Protein AF-A0A1S3CY74-F1 (afdb_monomer)

Solvent-accessible surface area (backbone atoms only — not comparable to full-atom values): 10230 Å² total; per-residue (Å²): 135,86,54,88,84,54,90,67,80,83,72,78,92,75,83,84,86,73,70,98,79,70,86,66,86,82,69,81,79,72,66,77,60,62,71,57,54,53,50,48,52,50,52,51,51,53,49,52,52,51,50,53,50,47,59,73,76,42,73,57,59,47,72,65,20,24,56,27,77,50,66,33,38,23,40,35,84,51,74,61,52,87,56,83,92,50,58,23,31,75,64,91,35,41,75,14,39,24,26,36,51,78,36,78,48,38,78,78,30,90,86,74,20,51,34,42,58,30,71,61,42,80,82,40,94,64,38,39,73,54,91,31,29,27,39,51,48,75,50,55,62,48,48,54,53,47,38,66,72,68,46,52,56,60,54,53,51,54,50,51,53,51,51,54,54,54,56,62,65,72,79,110

Sequence (172 aa):
MGGCFSSDPVTPEYRDKVDSNFTGSVKSRSCTDRPFLLLLILCLGLLAGLTAYCIKNGDTARLFNGYDNCGNICGVKNAPEDNPKFCKGKEDVSNKKFLLITTPEGLTSPKAGQRRCVESCDAEPNYTRFLNRCLPKEFEDKLDSFFNRTGVQEYFQASDDLGQGFGRAMDG

Foldseek 3Di:
DDDLPDPDPPDPPDPPDDPPPPPDPPPDDRPDDVVVVVVVVVVVVVVVVVVVVCVVPPPCLCVQQNAFLLRERALDQWDDDPDPVGCTNVDGRNQQRAKEWPDPVVVVDSPPIGIDGHNDLVVPPQWDDDRRYTDGPVVVVVVVVVCVVVVVVVVVVVVVVVVVVVVVVVVD

Secondary structure (DSSP, 8-state):
---TT--S----S--S---TT--S---------HHHHHHHHHHHHHHHHHHHHHHHHS-THHHHT-B-TT-PBTTS-PPPPSSTT--TTSS--TT--EEEE-STHHHH-TTT--EEEES-STTSTTEEEETTEEEEHHHHHHHHHHHHHHTHHHHHHHHHHHHHHHHHTS--

Mean predicted aligned error: 14.72 Å

pLDDT: mean 77.93, std 16.56, range [39.84, 98.06]

Radius of gyration: 26.56 Å; Cα contacts (8 Å, |Δi|>4): 177; chains: 1; bounding box: 38×48×77 Å

Organism: Diaphorina citri (NCBI:txid121845)

Structure (mmCIF, N/CA/C/O backbone):
data_AF-A0A1S3CY74-F1
#
_entry.id   AF-A0A1S3CY74-F1
#
loop_
_atom_site.group_PDB
_atom_site.id
_atom_site.type_symbol
_atom_site.label_atom_id
_atom_site.label_alt_id
_atom_site.label_comp_id
_atom_site.label_asym_id
_atom_site.label_entity_id
_atom_site.label_seq_id
_atom_site.pdbx_PDB_ins_code
_atom_site.Cartn_x
_atom_site.Cartn_y
_atom_site.Cartn_z
_atom_site.occupancy
_atom_site.B_iso_or_equiv
_atom_site.auth_seq_id
_atom_site.auth_comp_id
_atom_site.auth_asym_id
_atom_site.auth_atom_id
_atom_site.pdbx_PDB_model_num
ATOM 1 N N . MET A 1 1 ? -0.128 3.864 -47.590 1.00 43.31 1 MET A N 1
ATOM 2 C CA . MET A 1 1 ? 0.041 4.206 -46.159 1.00 43.31 1 MET A CA 1
ATOM 3 C C . MET A 1 1 ? 1.489 3.936 -45.766 1.00 43.31 1 MET A C 1
ATOM 5 O O . MET A 1 1 ? 1.829 2.802 -45.464 1.00 43.31 1 MET A O 1
ATOM 9 N N . GLY A 1 2 ? 2.367 4.936 -45.869 1.00 45.41 2 GLY A N 1
ATOM 10 C CA . GLY A 1 2 ? 3.771 4.795 -45.471 1.00 45.41 2 GLY A CA 1
ATOM 11 C C . GLY A 1 2 ? 3.907 4.947 -43.959 1.00 45.41 2 GLY A C 1
ATOM 12 O O . GLY A 1 2 ? 3.636 6.019 -43.424 1.00 45.41 2 GLY A O 1
ATOM 13 N N . GLY A 1 3 ? 4.270 3.869 -43.265 1.00 51.16 3 GLY A N 1
ATOM 14 C CA . GLY A 1 3 ? 4.647 3.925 -41.853 1.00 51.16 3 GLY A CA 1
ATOM 15 C C . GLY A 1 3 ? 6.057 4.496 -41.678 1.00 51.16 3 GLY A C 1
ATOM 16 O O . GLY A 1 3 ? 6.873 4.441 -42.594 1.00 51.16 3 GLY A O 1
ATOM 17 N N . CYS A 1 4 ? 6.377 4.984 -40.477 1.00 56.16 4 CYS A N 1
ATOM 18 C CA . CYS A 1 4 ? 7.663 5.624 -40.147 1.00 56.16 4 CYS A CA 1
ATOM 19 C C . CYS A 1 4 ? 8.936 4.765 -40.306 1.00 56.16 4 CYS A C 1
ATOM 21 O O . CYS A 1 4 ? 10.054 5.248 -40.091 1.00 56.16 4 CYS A O 1
ATOM 23 N N . PHE A 1 5 ? 8.775 3.498 -40.677 1.00 50.28 5 PHE A N 1
ATOM 24 C CA . PHE A 1 5 ? 9.858 2.570 -40.982 1.00 50.28 5 PHE A CA 1
ATOM 25 C C . PHE A 1 5 ? 10.189 2.485 -42.478 1.00 50.28 5 PHE A C 1
ATOM 27 O O . PHE A 1 5 ? 11.228 1.926 -42.814 1.00 50.28 5 PHE A O 1
ATOM 34 N N . SER A 1 6 ? 9.365 3.059 -43.363 1.00 50.47 6 SER A N 1
ATOM 35 C CA . SER A 1 6 ? 9.703 3.183 -44.784 1.00 50.47 6 SER A CA 1
ATOM 36 C C . SER A 1 6 ? 10.580 4.412 -44.996 1.00 50.47 6 SER A C 1
ATOM 38 O O . SER A 1 6 ? 10.242 5.510 -44.554 1.00 50.47 6 SER A O 1
ATOM 40 N N . SER A 1 7 ? 11.706 4.231 -45.685 1.00 53.56 7 SER A N 1
ATOM 41 C CA . SER A 1 7 ? 12.581 5.323 -46.145 1.00 53.56 7 SER A CA 1
ATOM 42 C C . SER A 1 7 ? 12.003 6.078 -47.346 1.00 53.56 7 SER A C 1
ATOM 44 O O . SER A 1 7 ? 12.676 6.939 -47.910 1.00 53.56 7 SER A O 1
ATOM 46 N N . ASP A 1 8 ? 10.776 5.754 -47.750 1.00 48.84 8 ASP A N 1
ATOM 47 C CA . ASP A 1 8 ? 10.122 6.400 -48.873 1.00 48.84 8 ASP A CA 1
ATOM 48 C C . ASP A 1 8 ? 9.734 7.833 -48.488 1.00 48.84 8 ASP A C 1
ATOM 50 O O . ASP A 1 8 ? 9.099 8.049 -47.447 1.00 48.84 8 ASP A O 1
ATOM 54 N N . PRO A 1 9 ? 10.100 8.839 -49.298 1.00 46.41 9 PRO A N 1
ATOM 55 C CA . PRO A 1 9 ? 9.630 10.194 -49.080 1.00 46.41 9 PRO A CA 1
ATOM 56 C C . PRO A 1 9 ? 8.101 10.200 -49.156 1.00 46.41 9 PRO A C 1
ATOM 58 O O . PRO A 1 9 ? 7.518 9.835 -50.175 1.00 46.41 9 PRO A O 1
ATOM 61 N N . VAL A 1 10 ? 7.442 10.622 -48.073 1.00 50.94 10 VAL A N 1
ATOM 62 C CA . VAL A 1 10 ? 5.993 10.842 -48.066 1.00 50.94 10 VAL A CA 1
ATOM 63 C C . VAL A 1 10 ? 5.716 12.066 -48.932 1.00 50.94 10 VAL A C 1
ATOM 65 O O . VAL A 1 10 ? 5.779 13.205 -48.467 1.00 50.94 10 VAL A O 1
ATOM 68 N N . THR A 1 11 ? 5.444 11.848 -50.213 1.00 50.25 11 THR A N 1
ATOM 69 C CA . THR A 1 11 ? 4.825 12.869 -51.048 1.00 50.25 11 THR A CA 1
ATOM 70 C C . THR A 1 11 ? 3.365 13.005 -50.605 1.00 50.25 11 THR A C 1
ATOM 72 O O . THR A 1 11 ? 2.656 12.003 -50.497 1.00 50.25 11 THR A O 1
ATOM 75 N N . PRO A 1 12 ? 2.881 14.215 -50.277 1.00 51.09 12 PRO A N 1
ATOM 76 C CA . PRO A 1 12 ? 1.472 14.394 -49.968 1.00 51.09 12 PRO A CA 1
ATOM 77 C C . PRO A 1 12 ? 0.656 14.216 -51.255 1.00 51.09 12 PRO A C 1
ATOM 79 O O . PRO A 1 12 ? 0.522 15.141 -52.050 1.00 51.09 12 PRO A O 1
ATOM 82 N N . GLU A 1 13 ? 0.085 13.029 -51.448 1.00 51.78 13 GLU A N 1
ATOM 83 C CA . GLU A 1 13 ? -0.896 12.713 -52.499 1.00 51.78 13 GLU A CA 1
ATOM 84 C C . GLU A 1 13 ? -2.297 13.245 -52.133 1.00 51.78 13 GLU A C 1
ATOM 86 O O . GLU A 1 13 ? -3.310 12.568 -52.259 1.00 51.78 13 GLU A O 1
ATOM 91 N N . TYR A 1 14 ? -2.373 14.459 -51.589 1.00 54.09 14 TYR A N 1
ATOM 92 C CA . TYR A 1 14 ? -3.649 15.137 -51.376 1.00 54.09 14 TYR A CA 1
ATOM 93 C C . TYR A 1 14 ? -3.435 16.645 -51.351 1.00 54.09 14 TYR A C 1
ATOM 95 O O . TYR A 1 14 ? -3.452 17.296 -50.306 1.00 54.09 14 TYR A O 1
ATOM 103 N N . ARG A 1 15 ? -3.173 17.208 -52.529 1.00 49.00 15 ARG A N 1
ATOM 104 C CA . ARG A 1 15 ? -3.081 18.656 -52.721 1.00 49.00 15 ARG A CA 1
ATOM 105 C C . ARG A 1 15 ? -4.171 19.185 -53.643 1.00 49.00 15 ARG A C 1
ATOM 107 O O . ARG A 1 15 ? -3.891 20.102 -54.401 1.00 49.00 15 ARG A O 1
ATOM 114 N N . ASP A 1 16 ? -5.385 18.636 -53.571 1.00 50.34 16 ASP A N 1
ATOM 115 C CA . ASP A 1 16 ? -6.458 19.102 -54.460 1.00 50.34 16 ASP A CA 1
ATOM 116 C C . ASP A 1 16 ? -7.636 19.815 -53.799 1.00 50.34 16 ASP A C 1
ATOM 118 O O . ASP A 1 16 ? -8.472 20.349 -54.517 1.00 50.34 16 ASP A O 1
ATOM 122 N N . LYS A 1 17 ? -7.687 19.953 -52.465 1.00 52.16 17 LYS A N 1
ATOM 123 C CA . LYS A 1 17 ? -8.613 20.895 -51.800 1.00 52.16 17 LYS A CA 1
ATOM 124 C C . LYS A 1 17 ? -8.030 21.432 -50.494 1.00 52.16 17 LYS A C 1
ATOM 126 O O . LYS A 1 17 ? -8.382 20.969 -49.415 1.00 52.16 17 LYS A O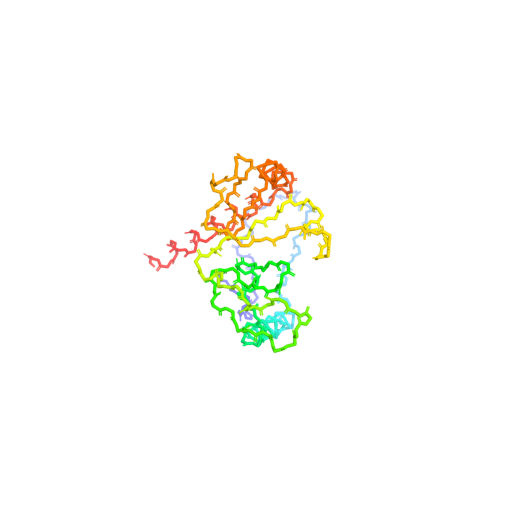 1
ATOM 131 N N . VAL A 1 18 ? -7.120 22.396 -50.587 1.00 55.03 18 VAL A N 1
ATOM 132 C CA . VAL A 1 18 ? -6.772 23.268 -49.456 1.00 55.03 18 VAL A CA 1
ATOM 133 C C . VAL A 1 18 ? -7.051 24.691 -49.906 1.00 55.03 18 VAL A C 1
ATOM 135 O O . VAL A 1 18 ? -6.479 25.142 -50.898 1.00 55.03 18 VAL A O 1
ATOM 138 N N . ASP A 1 19 ? -7.967 25.359 -49.206 1.00 60.88 19 ASP A N 1
ATOM 139 C CA . ASP A 1 19 ? -8.348 26.742 -49.472 1.00 60.88 19 ASP A CA 1
ATOM 140 C C . ASP A 1 19 ? -7.109 27.636 -49.557 1.00 60.88 19 ASP A C 1
ATOM 142 O O . ASP A 1 19 ? -6.215 27.595 -48.706 1.00 60.88 19 ASP A O 1
ATOM 146 N N . SER A 1 20 ? -7.078 28.492 -50.577 1.00 60.94 20 SER A N 1
ATOM 147 C CA . SER A 1 20 ? -5.962 29.383 -50.919 1.00 60.94 20 SER A CA 1
ATOM 148 C C . SER A 1 20 ? -5.630 30.446 -49.857 1.00 60.94 20 SER A C 1
ATOM 150 O O . SER A 1 20 ? -4.778 31.295 -50.096 1.00 60.94 20 SER A O 1
ATOM 152 N N . ASN A 1 21 ? -6.277 30.404 -48.687 1.00 60.19 21 ASN A N 1
ATOM 153 C CA . ASN A 1 21 ? -6.060 31.302 -47.551 1.00 60.19 21 ASN A CA 1
ATOM 154 C C . ASN A 1 21 ? -5.547 30.589 -46.284 1.00 60.19 21 ASN A C 1
ATOM 156 O O . ASN A 1 21 ? -5.569 31.175 -45.202 1.00 60.19 21 ASN A O 1
ATOM 160 N N . PHE A 1 22 ? -5.062 29.345 -46.373 1.00 66.25 22 PHE A N 1
ATOM 161 C CA . PHE A 1 22 ? -4.388 28.710 -45.237 1.00 66.25 22 PHE A CA 1
ATOM 162 C C . PHE A 1 22 ? -2.926 29.180 -45.126 1.00 66.25 22 PHE A C 1
ATOM 164 O O . PHE A 1 22 ? -2.017 28.617 -45.730 1.00 66.25 22 PHE A O 1
ATOM 171 N N . THR A 1 23 ? -2.694 30.216 -44.317 1.00 57.25 23 THR A N 1
ATOM 172 C CA . THR A 1 23 ? -1.368 30.764 -43.958 1.00 57.25 23 THR A CA 1
ATOM 173 C C . THR A 1 23 ? -0.724 30.043 -42.765 1.00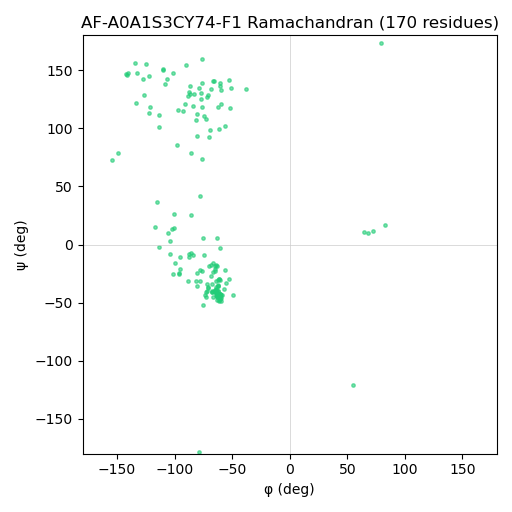 57.25 23 THR A C 1
ATOM 175 O O . THR A 1 23 ? 0.096 30.606 -42.042 1.00 57.25 23 THR A O 1
ATOM 178 N N . GLY A 1 24 ? -1.091 28.785 -42.520 1.00 64.81 24 GLY A N 1
ATOM 179 C CA . GLY A 1 24 ? -0.444 27.956 -41.509 1.00 64.81 24 GLY A CA 1
ATOM 180 C C . GLY A 1 24 ? 0.774 27.235 -42.085 1.00 64.81 24 GLY A C 1
ATOM 181 O O . GLY A 1 24 ? 0.679 26.576 -43.119 1.00 64.81 24 GLY A O 1
ATOM 182 N N . SER A 1 25 ? 1.919 27.300 -41.400 1.00 50.88 25 SER A N 1
ATOM 183 C CA . SER A 1 25 ? 3.092 26.478 -41.727 1.00 50.88 25 SER A CA 1
ATOM 184 C C . SER A 1 25 ? 2.756 24.991 -41.586 1.00 50.88 25 SER A C 1
ATOM 186 O O . SER A 1 25 ? 2.808 24.439 -40.485 1.00 50.88 25 SER A O 1
ATOM 188 N N . VAL A 1 26 ? 2.460 24.310 -42.696 1.00 59.81 26 VAL A N 1
ATOM 189 C CA . VAL A 1 26 ? 2.388 22.842 -42.734 1.00 59.81 26 VAL A CA 1
ATOM 190 C C . VAL A 1 26 ? 3.819 22.306 -42.731 1.00 59.81 26 VAL A C 1
ATOM 192 O O . VAL A 1 26 ? 4.368 21.895 -43.750 1.00 59.81 26 VAL A O 1
ATOM 195 N N . LYS A 1 27 ? 4.476 22.383 -41.569 1.00 55.66 27 LYS A N 1
ATOM 196 C CA . LYS A 1 27 ? 5.798 21.793 -41.365 1.00 55.66 27 LYS A CA 1
ATOM 197 C C . LYS A 1 27 ? 5.664 20.283 -41.565 1.00 55.66 27 LYS A C 1
ATOM 199 O O . LYS A 1 27 ? 4.919 19.633 -40.831 1.00 55.66 27 LYS A O 1
ATOM 204 N N . SER A 1 28 ? 6.369 19.734 -42.554 1.00 55.72 28 SER A N 1
ATOM 205 C CA . SER A 1 28 ? 6.475 18.289 -42.769 1.00 55.72 28 SER A CA 1
ATOM 206 C C . SER A 1 28 ? 6.908 17.634 -41.458 1.00 55.72 28 SER A C 1
ATOM 208 O O . SER A 1 28 ? 7.976 17.952 -40.925 1.00 55.72 28 SER A O 1
ATOM 210 N N . ARG A 1 29 ? 6.069 16.765 -40.893 1.00 59.69 29 ARG A N 1
ATOM 211 C CA . ARG A 1 29 ? 6.407 16.081 -39.645 1.00 59.69 29 ARG A CA 1
ATOM 212 C C . ARG A 1 29 ? 7.474 15.036 -39.958 1.00 59.69 29 ARG A C 1
ATOM 214 O O . ARG A 1 29 ? 7.187 14.046 -40.619 1.00 59.69 29 ARG A O 1
ATOM 221 N N . SER A 1 30 ? 8.712 15.287 -39.530 1.00 60.47 30 SER A N 1
ATOM 222 C CA . SER A 1 30 ? 9.753 14.256 -39.528 1.00 60.47 30 SER A CA 1
ATOM 223 C C . SER A 1 30 ? 9.286 13.116 -38.631 1.00 60.47 30 SER A C 1
ATOM 225 O O . SER A 1 30 ? 8.761 13.375 -37.546 1.00 60.47 30 SER A O 1
ATOM 227 N N . CYS A 1 31 ? 9.468 11.871 -39.073 1.00 65.50 31 CYS A N 1
ATOM 228 C CA . CYS A 1 31 ? 9.206 10.715 -38.226 1.00 65.50 31 CYS A CA 1
ATOM 229 C C . CYS A 1 31 ? 9.963 10.844 -36.908 1.00 65.50 31 CYS A C 1
ATOM 231 O O . CYS A 1 31 ? 11.091 11.342 -36.881 1.00 65.50 31 CYS A O 1
ATOM 233 N N . THR A 1 32 ? 9.295 10.413 -35.839 1.00 63.78 32 THR A N 1
ATOM 234 C CA . THR A 1 32 ? 9.794 10.384 -34.467 1.00 63.78 32 THR A CA 1
ATOM 235 C C . THR A 1 32 ? 11.269 9.999 -34.411 1.00 63.78 32 THR A C 1
ATOM 237 O O . THR A 1 32 ? 11.696 9.049 -35.069 1.00 63.78 32 THR A O 1
ATOM 240 N N . ASP A 1 33 ? 12.029 10.751 -33.619 1.00 75.12 33 ASP A N 1
ATOM 241 C CA . ASP A 1 33 ? 13.479 10.655 -33.500 1.00 75.12 33 ASP A CA 1
ATOM 242 C C . ASP A 1 33 ? 13.887 9.219 -33.101 1.00 75.12 33 ASP A C 1
ATOM 244 O O . ASP A 1 33 ? 13.719 8.789 -31.960 1.00 75.12 33 ASP A O 1
ATOM 248 N N . ARG A 1 34 ? 14.369 8.422 -34.065 1.00 81.38 34 ARG A N 1
ATOM 249 C CA . ARG A 1 34 ? 14.781 7.018 -33.865 1.00 81.38 34 ARG A CA 1
ATOM 250 C C . ARG A 1 34 ? 15.717 6.809 -32.663 1.00 81.38 34 ARG A C 1
ATOM 252 O O . ARG A 1 34 ? 15.474 5.857 -31.919 1.00 81.38 34 ARG A O 1
ATOM 259 N N . PRO A 1 35 ? 16.741 7.653 -32.411 1.00 86.38 35 PRO A N 1
ATOM 260 C CA . PRO A 1 35 ? 17.561 7.510 -31.207 1.00 86.38 35 PRO A CA 1
ATOM 261 C C . PRO A 1 35 ? 16.751 7.684 -29.917 1.00 86.38 35 PRO A C 1
ATOM 263 O O . PRO A 1 35 ? 16.995 6.972 -28.946 1.00 86.38 35 PRO A O 1
ATOM 266 N N . PHE A 1 36 ? 15.749 8.566 -29.909 1.00 87.38 36 PHE A N 1
ATOM 267 C CA . PHE A 1 36 ? 14.869 8.754 -28.758 1.00 87.38 36 PHE A CA 1
ATOM 268 C C . PHE A 1 36 ? 13.988 7.526 -28.504 1.00 87.38 36 PHE A C 1
ATOM 270 O O . PHE A 1 36 ? 13.832 7.118 -27.358 1.00 87.38 36 PHE A O 1
ATOM 277 N N . LEU A 1 37 ? 13.466 6.884 -29.556 1.00 87.69 37 LEU A N 1
ATOM 278 C CA . LEU A 1 37 ? 12.707 5.633 -29.417 1.00 87.69 37 LEU A CA 1
ATOM 279 C C . LEU A 1 37 ? 13.562 4.496 -28.847 1.00 87.69 37 LEU A C 1
ATOM 281 O O . LEU A 1 37 ? 13.102 3.766 -27.972 1.00 87.69 37 LEU A O 1
ATOM 285 N N . LEU A 1 38 ? 14.811 4.359 -29.301 1.00 91.44 38 LEU A N 1
ATOM 286 C CA . LEU A 1 38 ? 15.734 3.358 -28.758 1.00 91.44 38 LEU A CA 1
ATOM 287 C C . LEU A 1 38 ? 16.063 3.630 -27.287 1.00 91.44 38 LEU A C 1
ATOM 289 O O . LEU A 1 38 ? 16.029 2.708 -26.471 1.00 91.44 38 LEU A O 1
ATOM 293 N N . LEU A 1 39 ? 16.327 4.892 -26.937 1.00 94.19 39 LEU A N 1
ATOM 294 C CA . LEU A 1 39 ? 16.541 5.304 -25.551 1.00 94.19 39 LEU A CA 1
ATOM 295 C C . LEU A 1 39 ? 15.310 5.009 -24.686 1.00 94.19 39 LEU A C 1
ATOM 297 O O . LEU A 1 39 ? 15.450 4.477 -23.589 1.00 94.19 39 LEU A O 1
ATOM 301 N N . LEU A 1 40 ? 14.108 5.294 -25.192 1.00 93.62 40 LEU A N 1
ATOM 302 C CA . LEU A 1 40 ? 12.855 5.016 -24.496 1.00 93.62 40 LEU A CA 1
ATOM 303 C C . LEU A 1 40 ? 12.685 3.517 -24.228 1.00 93.62 40 LEU A C 1
ATOM 305 O O . LEU A 1 40 ? 12.390 3.138 -23.098 1.00 93.62 40 LEU A O 1
ATOM 309 N N . ILE A 1 41 ? 12.916 2.661 -25.227 1.00 95.81 41 ILE A N 1
ATOM 310 C CA . ILE A 1 41 ? 12.847 1.200 -25.059 1.00 95.81 41 ILE A CA 1
ATOM 311 C C . ILE A 1 41 ? 13.865 0.728 -24.017 1.00 95.81 41 ILE A C 1
ATOM 313 O O . ILE A 1 41 ? 13.523 -0.083 -23.157 1.00 95.81 41 ILE A O 1
ATOM 317 N N . LEU A 1 42 ? 15.092 1.257 -24.044 1.00 97.38 42 LEU A N 1
ATOM 318 C CA . LEU A 1 42 ? 16.109 0.938 -23.043 1.00 97.38 42 LEU A CA 1
ATOM 319 C C . LEU A 1 42 ? 15.658 1.354 -21.635 1.00 97.38 42 LEU A C 1
ATOM 321 O O . LEU A 1 42 ? 15.737 0.551 -20.708 1.00 97.38 42 LEU A O 1
ATOM 325 N N . CYS A 1 43 ? 15.147 2.576 -21.472 1.00 97.69 43 CYS A N 1
ATOM 326 C CA . CYS A 1 43 ? 14.618 3.060 -20.199 1.00 97.69 43 CYS A CA 1
ATOM 327 C C . CYS A 1 43 ? 13.466 2.185 -19.688 1.00 97.69 43 CYS A C 1
ATOM 329 O O . CYS A 1 43 ? 13.453 1.829 -18.511 1.00 97.69 43 CYS A O 1
ATOM 331 N N . LEU A 1 44 ? 12.533 1.794 -20.561 1.00 97.38 44 LEU A N 1
ATOM 332 C CA . LEU A 1 44 ? 11.428 0.899 -20.211 1.00 97.38 44 LEU A CA 1
ATOM 333 C C . LEU A 1 44 ? 11.926 -0.499 -19.827 1.00 97.38 44 LEU A C 1
ATOM 335 O O . LEU A 1 44 ? 11.442 -1.065 -18.852 1.00 97.38 44 LEU A O 1
ATOM 339 N N . GLY A 1 45 ? 12.920 -1.036 -20.538 1.00 97.88 45 GLY A N 1
ATOM 340 C CA . GLY A 1 45 ? 13.544 -2.318 -20.211 1.00 97.88 45 GLY A CA 1
ATOM 341 C C . GLY A 1 45 ? 14.240 -2.300 -18.848 1.00 97.88 45 GLY A C 1
ATOM 342 O O . GLY A 1 45 ? 14.042 -3.209 -18.041 1.00 97.88 45 GLY A O 1
ATOM 343 N N . LEU A 1 46 ? 15.000 -1.240 -18.554 1.00 98.06 46 LEU A N 1
ATOM 344 C CA . LEU A 1 46 ? 15.633 -1.041 -17.246 1.00 98.06 46 LEU A CA 1
ATOM 345 C C . LEU A 1 46 ? 14.594 -0.900 -16.130 1.00 98.06 46 LEU A C 1
ATOM 347 O O . LEU A 1 46 ? 14.739 -1.527 -15.080 1.00 98.06 46 LEU A O 1
ATOM 351 N N . LEU A 1 47 ? 13.533 -0.121 -16.363 1.00 97.62 47 LEU A N 1
ATOM 352 C CA . LEU A 1 47 ? 12.437 0.042 -15.412 1.00 97.62 47 LEU A CA 1
ATOM 353 C C . LEU A 1 47 ? 11.745 -1.298 -15.139 1.00 97.62 47 LEU A C 1
ATOM 355 O O . LEU A 1 47 ? 11.593 -1.671 -13.980 1.00 97.62 47 LEU A O 1
ATOM 359 N N . ALA A 1 48 ? 11.400 -2.057 -16.182 1.00 97.25 48 ALA A N 1
ATOM 360 C CA . ALA A 1 48 ? 10.780 -3.373 -16.049 1.00 97.25 48 ALA A CA 1
ATOM 361 C C . ALA A 1 48 ? 11.678 -4.360 -15.285 1.00 97.25 48 ALA A C 1
ATOM 363 O O . ALA A 1 48 ? 11.204 -5.074 -14.399 1.00 97.25 48 ALA A O 1
ATOM 364 N N . GLY A 1 49 ? 12.983 -4.366 -15.578 1.00 97.25 49 GLY A N 1
ATOM 365 C CA . GLY A 1 49 ? 13.967 -5.176 -14.860 1.00 97.25 49 GLY A CA 1
ATOM 366 C C . GLY A 1 49 ? 14.048 -4.820 -13.374 1.00 97.25 49 GLY A C 1
ATOM 367 O O . GLY A 1 49 ? 13.996 -5.710 -12.520 1.00 97.25 49 GLY A O 1
ATOM 368 N N . LEU A 1 50 ? 14.102 -3.524 -13.052 1.00 96.44 50 LEU A N 1
ATOM 369 C CA . LEU A 1 50 ? 14.106 -3.039 -11.672 1.00 96.44 50 LEU A CA 1
ATOM 370 C C . LEU A 1 50 ? 12.805 -3.399 -10.945 1.00 96.44 50 LEU A C 1
ATOM 372 O O . LEU A 1 50 ? 12.847 -3.901 -9.824 1.00 96.44 50 LEU A O 1
ATOM 376 N N . THR A 1 51 ? 11.651 -3.210 -11.586 1.00 94.88 51 THR A N 1
ATOM 377 C CA . THR A 1 51 ? 10.350 -3.589 -11.025 1.00 94.88 51 THR A CA 1
ATOM 378 C C . THR A 1 51 ? 10.292 -5.085 -10.727 1.00 94.88 51 THR A C 1
ATOM 380 O O . THR A 1 51 ? 9.908 -5.467 -9.622 1.00 94.88 51 THR A O 1
ATOM 383 N N . ALA A 1 52 ? 10.730 -5.943 -11.652 1.00 95.38 52 ALA A N 1
ATOM 384 C CA . ALA A 1 52 ? 10.769 -7.388 -11.432 1.00 95.38 52 ALA A CA 1
ATOM 385 C C . ALA A 1 52 ? 11.703 -7.775 -10.272 1.00 95.38 52 ALA A C 1
ATOM 387 O O . ALA A 1 52 ? 11.361 -8.642 -9.464 1.00 95.38 52 ALA A O 1
ATOM 388 N N . TYR A 1 53 ? 12.858 -7.114 -10.151 1.00 95.69 53 TYR A N 1
ATOM 389 C CA . TYR A 1 53 ? 13.771 -7.302 -9.024 1.00 95.69 53 TYR A CA 1
ATOM 390 C C . TYR A 1 53 ? 13.120 -6.910 -7.689 1.00 95.69 53 TYR A C 1
ATOM 392 O O . TYR A 1 53 ? 13.201 -7.671 -6.723 1.00 95.69 53 TYR A O 1
ATOM 400 N N . CYS A 1 54 ? 12.430 -5.767 -7.641 1.00 92.94 54 CYS A N 1
ATOM 401 C CA . CYS A 1 54 ? 11.703 -5.304 -6.459 1.00 92.94 54 CYS A CA 1
ATOM 402 C C . CYS A 1 54 ? 10.553 -6.241 -6.077 1.00 92.94 54 CYS A C 1
ATOM 404 O O . CYS A 1 54 ? 10.338 -6.475 -4.895 1.00 92.94 54 CYS A O 1
ATOM 406 N N . ILE A 1 55 ? 9.835 -6.808 -7.050 1.00 91.19 55 ILE A N 1
ATOM 407 C CA . ILE A 1 55 ? 8.759 -7.771 -6.779 1.00 91.19 55 ILE A CA 1
ATOM 408 C C . ILE A 1 55 ? 9.322 -9.074 -6.201 1.00 91.19 55 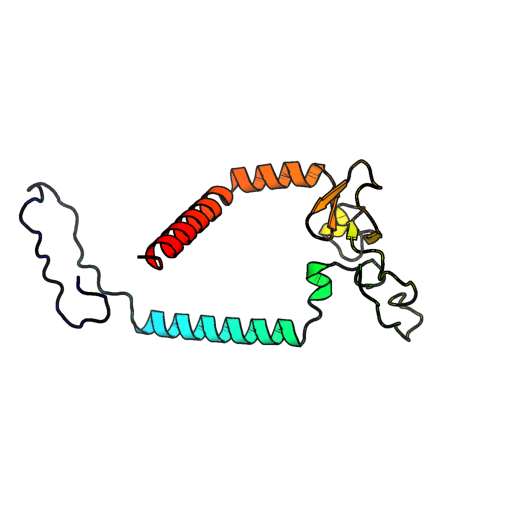ILE A C 1
ATOM 410 O O . ILE A 1 55 ? 8.738 -9.624 -5.274 1.00 91.19 55 ILE A O 1
ATOM 414 N N . LYS A 1 56 ? 10.450 -9.565 -6.729 1.00 91.88 56 LYS A N 1
ATOM 415 C CA . LYS A 1 56 ? 11.061 -10.825 -6.276 1.00 91.88 56 LYS A CA 1
ATOM 416 C C . LYS A 1 56 ? 11.712 -10.724 -4.899 1.00 91.88 56 LYS A C 1
ATOM 418 O O . LYS A 1 56 ? 11.634 -11.674 -4.130 1.00 91.88 56 LYS A O 1
ATOM 423 N N . ASN A 1 57 ? 12.382 -9.610 -4.614 1.00 92.19 57 ASN A N 1
ATOM 424 C CA . ASN A 1 57 ? 13.146 -9.438 -3.374 1.00 92.19 57 ASN A CA 1
ATOM 425 C C . ASN A 1 57 ? 12.393 -8.631 -2.308 1.00 92.19 57 ASN A C 1
ATOM 427 O O . ASN A 1 57 ? 12.791 -8.621 -1.145 1.00 92.19 57 ASN A O 1
ATOM 431 N N . GLY A 1 58 ? 11.339 -7.918 -2.696 1.00 88.19 58 GLY A N 1
ATOM 432 C CA . GLY A 1 58 ? 10.516 -7.125 -1.797 1.00 88.19 58 GLY A CA 1
ATOM 433 C C . GLY A 1 58 ? 9.349 -7.916 -1.218 1.00 88.19 58 GLY A C 1
ATOM 434 O O . GLY A 1 58 ? 8.824 -8.849 -1.819 1.00 88.19 58 GLY A O 1
ATOM 435 N N . ASP A 1 59 ? 8.890 -7.482 -0.050 1.00 87.69 59 ASP A N 1
ATOM 436 C CA . ASP A 1 59 ? 7.684 -8.002 0.591 1.00 87.69 59 ASP A CA 1
ATOM 437 C C . ASP A 1 59 ? 6.451 -7.256 0.057 1.00 87.69 59 ASP A C 1
ATOM 439 O O . ASP A 1 59 ? 5.938 -6.309 0.662 1.00 87.69 59 ASP A O 1
ATOM 443 N N . THR A 1 60 ? 6.015 -7.640 -1.144 1.00 89.50 60 THR A N 1
ATOM 444 C CA . THR A 1 60 ? 4.885 -7.000 -1.840 1.00 89.50 60 THR A CA 1
ATOM 445 C C . THR A 1 60 ? 3.556 -7.189 -1.107 1.00 89.50 60 THR A C 1
ATOM 447 O O . THR A 1 60 ? 2.660 -6.353 -1.238 1.00 89.50 60 THR A O 1
ATOM 450 N N . ALA A 1 61 ? 3.433 -8.217 -0.262 1.00 89.19 61 ALA A N 1
ATOM 451 C CA . ALA A 1 61 ? 2.231 -8.461 0.530 1.00 89.19 61 ALA A CA 1
ATOM 452 C C . ALA A 1 61 ? 1.933 -7.305 1.501 1.00 89.19 61 ALA A C 1
ATOM 454 O O . ALA A 1 61 ? 0.769 -6.983 1.741 1.00 89.19 61 ALA A O 1
ATOM 455 N N . ARG A 1 62 ? 2.960 -6.589 1.980 1.00 89.81 62 ARG A N 1
ATOM 456 C CA . ARG A 1 62 ? 2.783 -5.368 2.791 1.00 89.81 62 ARG A CA 1
ATOM 457 C C . ARG A 1 62 ? 2.074 -4.244 2.045 1.00 89.81 62 ARG A C 1
ATOM 459 O O . ARG A 1 62 ? 1.393 -3.434 2.674 1.00 89.81 62 ARG A O 1
ATOM 466 N N . LEU A 1 63 ? 2.238 -4.171 0.725 1.00 89.19 63 LEU A N 1
ATOM 467 C CA . LEU A 1 63 ? 1.592 -3.152 -0.097 1.00 89.19 63 LEU A CA 1
ATOM 468 C C . LEU A 1 63 ? 0.108 -3.482 -0.279 1.00 89.19 63 LEU A C 1
ATOM 470 O O . LEU A 1 63 ? -0.750 -2.647 0.025 1.00 89.19 63 LEU A O 1
ATOM 474 N N . PHE A 1 64 ? -0.179 -4.712 -0.711 1.00 90.81 64 PHE A N 1
ATOM 475 C CA . PHE A 1 64 ? -1.533 -5.149 -1.040 1.00 90.81 64 PHE A CA 1
ATOM 476 C C . PHE A 1 64 ? -2.408 -5.380 0.190 1.00 90.81 64 PHE A C 1
ATOM 478 O O . PHE A 1 64 ? -3.554 -4.942 0.195 1.00 90.81 64 PHE A O 1
ATOM 485 N N . ASN A 1 65 ? -1.891 -6.022 1.238 1.00 92.62 65 ASN A N 1
ATOM 486 C CA . ASN A 1 65 ? -2.678 -6.369 2.427 1.00 92.62 65 ASN A CA 1
ATOM 487 C C . ASN A 1 65 ? -2.531 -5.340 3.550 1.00 92.62 65 ASN A C 1
ATOM 489 O O . ASN A 1 65 ? -3.427 -5.188 4.376 1.00 92.62 65 ASN A O 1
ATOM 493 N N . GLY A 1 66 ? -1.413 -4.612 3.577 1.00 91.50 66 GLY A N 1
ATOM 494 C CA . GLY A 1 66 ? -1.078 -3.734 4.691 1.00 91.50 66 GLY A CA 1
ATOM 495 C C . GLY A 1 66 ? -0.508 -4.485 5.896 1.00 91.50 66 GLY A C 1
ATOM 496 O O . GLY A 1 66 ? -0.445 -5.716 5.920 1.00 91.50 66 GLY A O 1
ATOM 497 N N . TYR A 1 67 ? -0.053 -3.722 6.889 1.00 92.38 67 TYR A N 1
ATOM 498 C CA . TYR A 1 67 ? 0.519 -4.255 8.121 1.00 92.38 67 TYR A CA 1
ATOM 499 C C . TYR A 1 67 ? 0.092 -3.441 9.347 1.00 92.38 67 TYR A C 1
ATOM 501 O O . TYR A 1 67 ? -0.124 -2.228 9.254 1.00 92.38 67 TYR A O 1
ATOM 509 N N . ASP A 1 68 ? -0.045 -4.118 10.484 1.00 91.75 68 ASP A N 1
ATOM 510 C CA . ASP A 1 68 ? -0.424 -3.517 11.766 1.00 91.75 68 ASP A CA 1
ATOM 511 C C . ASP A 1 68 ? 0.755 -2.799 12.460 1.00 91.75 68 ASP A C 1
ATOM 513 O O . ASP A 1 68 ? 1.882 -2.759 11.963 1.00 91.75 68 ASP A O 1
ATOM 517 N N . ASN A 1 69 ? 0.523 -2.238 13.648 1.00 89.31 69 ASN A N 1
ATOM 518 C CA . ASN A 1 69 ? 1.574 -1.560 14.420 1.00 89.31 69 ASN A CA 1
ATOM 519 C C . ASN A 1 69 ? 2.710 -2.485 14.891 1.00 89.31 69 ASN A C 1
ATOM 521 O O . ASN A 1 69 ? 3.790 -1.997 15.225 1.00 89.31 69 ASN A O 1
ATOM 525 N N . CYS A 1 70 ? 2.485 -3.798 14.904 1.00 90.00 70 CYS A N 1
ATOM 526 C CA . CYS A 1 70 ? 3.488 -4.807 15.224 1.00 90.00 70 CYS A CA 1
ATOM 527 C C . CYS A 1 70 ? 4.294 -5.255 13.999 1.00 90.00 70 CYS A C 1
ATOM 529 O O . CYS A 1 70 ? 5.289 -5.960 14.161 1.00 90.00 70 CYS A O 1
ATOM 531 N N . GLY A 1 71 ? 3.908 -4.840 12.790 1.00 90.00 71 GLY A N 1
ATOM 532 C CA . GLY A 1 71 ? 4.530 -5.274 11.544 1.00 90.00 71 GLY A CA 1
ATOM 533 C C . GLY A 1 71 ? 4.011 -6.618 11.030 1.00 90.00 71 GLY A C 1
ATOM 534 O O . GLY A 1 71 ? 4.671 -7.225 10.185 1.00 90.00 71 GLY A O 1
ATOM 535 N N . ASN A 1 72 ? 2.862 -7.089 11.524 1.00 93.88 72 ASN A N 1
ATOM 536 C CA . ASN A 1 72 ? 2.178 -8.256 10.980 1.00 93.88 72 ASN A CA 1
ATOM 537 C C . ASN A 1 72 ? 1.443 -7.884 9.700 1.00 93.88 72 ASN A C 1
ATOM 539 O O . ASN A 1 72 ? 0.669 -6.929 9.683 1.00 93.88 72 ASN A O 1
ATOM 543 N N . ILE A 1 73 ? 1.643 -8.667 8.647 1.00 95.12 73 ILE A N 1
ATOM 544 C CA . ILE A 1 73 ? 0.903 -8.555 7.391 1.00 95.12 73 ILE A CA 1
ATOM 545 C C . ILE A 1 73 ? -0.481 -9.170 7.586 1.00 95.12 73 ILE A C 1
ATOM 547 O O . ILE A 1 73 ? -0.586 -10.332 7.983 1.00 95.12 73 ILE A O 1
ATOM 551 N N . CYS A 1 74 ? -1.533 -8.408 7.296 1.00 95.31 74 CYS A N 1
ATOM 552 C CA . CYS A 1 74 ? -2.907 -8.875 7.459 1.00 95.31 74 CYS A CA 1
ATOM 553 C C . CYS A 1 74 ? -3.231 -10.015 6.474 1.00 95.31 74 CYS A C 1
ATOM 555 O O . CYS A 1 74 ? -2.806 -10.001 5.316 1.00 95.31 74 CYS A O 1
ATOM 557 N N . GLY A 1 75 ? -3.977 -11.023 6.928 1.00 94.62 75 GLY A N 1
ATOM 558 C CA . GLY A 1 75 ? -4.415 -12.149 6.098 1.00 94.62 75 GLY A CA 1
ATOM 559 C C . GLY A 1 75 ? -3.317 -13.152 5.729 1.00 94.62 75 GLY A C 1
ATOM 560 O O . GLY A 1 75 ? -3.529 -13.983 4.848 1.00 94.62 75 GLY A O 1
ATOM 561 N N . VAL A 1 76 ? -2.139 -13.066 6.356 1.00 93.81 76 VAL A N 1
ATOM 562 C CA . VAL A 1 76 ? -0.988 -13.944 6.095 1.00 93.81 76 VAL A CA 1
ATOM 563 C C . VAL A 1 76 ? -0.419 -14.454 7.416 1.00 93.81 76 VAL A C 1
ATOM 565 O O . VAL A 1 76 ? -0.420 -13.751 8.429 1.00 93.81 76 VAL A O 1
ATOM 568 N N . LYS A 1 77 ? 0.116 -15.676 7.400 1.00 94.12 77 LYS A N 1
ATOM 569 C CA . LYS A 1 77 ? 0.841 -16.234 8.539 1.00 94.12 77 LYS A CA 1
ATOM 570 C C . LYS A 1 77 ? 2.220 -15.589 8.644 1.00 94.12 77 LYS A C 1
ATOM 572 O O . LYS A 1 77 ? 3.083 -15.807 7.796 1.00 94.12 77 LYS A O 1
ATOM 577 N N . ASN A 1 78 ? 2.420 -14.783 9.681 1.00 93.12 78 ASN A N 1
ATOM 578 C CA . ASN A 1 78 ? 3.664 -14.054 9.900 1.00 93.12 78 ASN A CA 1
ATOM 579 C C . ASN A 1 78 ? 4.671 -14.922 10.662 1.00 93.12 78 ASN A C 1
ATOM 581 O O . ASN A 1 78 ? 4.313 -15.577 11.638 1.00 93.12 78 ASN A O 1
ATOM 585 N N . ALA A 1 79 ? 5.936 -14.903 10.236 1.00 92.25 79 ALA A N 1
ATOM 586 C CA . ALA A 1 79 ? 7.011 -15.511 11.012 1.00 92.25 79 ALA A CA 1
ATOM 587 C C . ALA A 1 79 ? 7.238 -14.708 12.310 1.00 92.25 79 ALA A C 1
ATOM 589 O O . ALA A 1 7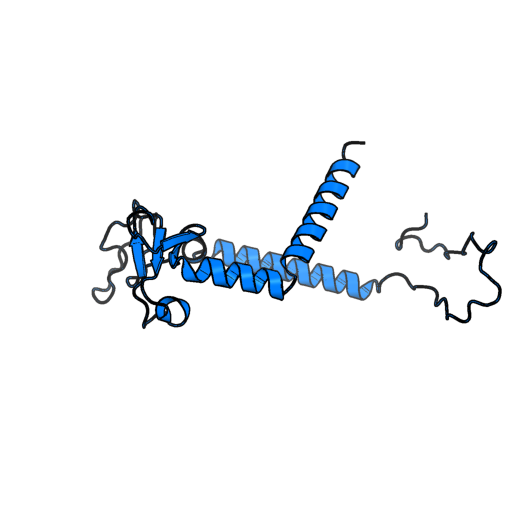9 ? 7.286 -13.471 12.238 1.00 92.25 79 ALA A O 1
ATOM 590 N N . PRO A 1 80 ? 7.354 -15.379 13.472 1.00 91.38 80 PRO A N 1
ATOM 591 C CA . PRO A 1 80 ? 7.644 -14.719 14.737 1.00 91.38 80 PRO A CA 1
ATOM 592 C C . PRO A 1 80 ? 9.043 -14.107 14.724 1.00 91.38 80 PRO A C 1
ATOM 594 O O . PRO A 1 80 ? 9.983 -14.685 14.183 1.00 91.38 80 PRO A O 1
ATOM 597 N N . GLU A 1 81 ? 9.161 -12.922 15.315 1.00 90.31 81 GLU A N 1
ATOM 598 C CA . GLU A 1 81 ? 10.447 -12.265 15.528 1.00 90.31 81 GLU A CA 1
ATOM 599 C C . GLU A 1 81 ? 11.044 -12.719 16.868 1.00 90.31 81 GLU A C 1
ATOM 601 O O . GLU A 1 81 ? 10.390 -12.607 17.908 1.00 90.31 81 GLU A O 1
ATOM 606 N N . ASP A 1 82 ? 12.294 -13.184 16.860 1.00 88.69 82 ASP A N 1
ATOM 607 C CA . ASP A 1 82 ? 12.961 -13.701 18.066 1.00 88.69 82 ASP A CA 1
ATOM 608 C C . ASP A 1 82 ? 13.261 -12.605 19.098 1.00 88.69 82 ASP A C 1
ATOM 610 O O . ASP A 1 82 ? 13.356 -12.854 20.302 1.00 88.69 82 ASP A O 1
ATOM 614 N N . ASN A 1 83 ? 13.425 -11.362 18.642 1.00 87.81 83 ASN A N 1
ATOM 615 C CA . ASN A 1 83 ? 13.750 -10.258 19.529 1.00 87.81 83 ASN A CA 1
ATOM 616 C C . ASN A 1 83 ? 12.501 -9.821 20.320 1.00 87.81 83 ASN A C 1
ATOM 618 O O . ASN A 1 83 ? 11.539 -9.317 19.732 1.00 87.81 83 ASN A O 1
ATOM 622 N N . PRO A 1 84 ? 12.524 -9.911 21.666 1.00 83.00 84 PRO A N 1
ATOM 623 C CA . PRO A 1 84 ? 11.347 -9.690 22.503 1.00 83.00 84 PRO A CA 1
ATOM 624 C C . PRO A 1 84 ? 10.788 -8.266 22.418 1.00 83.00 84 PRO A C 1
ATOM 626 O O . PRO A 1 84 ? 9.620 -8.063 22.756 1.00 83.00 84 PRO A O 1
ATOM 629 N N . LYS A 1 85 ? 11.589 -7.297 21.945 1.00 85.56 85 LYS A N 1
ATOM 630 C CA . LYS A 1 85 ? 11.171 -5.905 21.727 1.00 85.56 85 LYS A CA 1
ATOM 631 C C . LYS A 1 85 ? 10.132 -5.756 20.615 1.00 85.56 85 LYS A C 1
ATOM 633 O O . LYS A 1 85 ? 9.405 -4.768 20.614 1.00 85.56 85 LYS A O 1
ATOM 638 N N . PHE A 1 86 ? 10.059 -6.704 19.683 1.00 86.88 86 PHE A N 1
ATOM 639 C CA . PHE A 1 86 ? 9.085 -6.682 18.599 1.00 86.88 86 PHE A CA 1
ATOM 640 C C . PHE A 1 86 ? 7.922 -7.630 18.903 1.00 86.88 86 PHE A C 1
ATOM 642 O O . PHE A 1 86 ? 8.074 -8.651 19.574 1.00 86.88 86 PHE A O 1
ATOM 649 N N . CYS A 1 87 ? 6.726 -7.271 18.440 1.00 89.12 87 CYS A N 1
ATOM 650 C CA . CYS A 1 87 ? 5.511 -8.075 18.607 1.00 89.12 87 CYS A CA 1
ATOM 651 C C . CYS A 1 87 ? 5.084 -8.819 17.332 1.00 89.12 87 CYS A C 1
ATOM 653 O O . CYS A 1 87 ? 4.070 -9.517 17.341 1.00 89.12 87 CYS A O 1
ATOM 655 N N . LYS A 1 88 ? 5.866 -8.711 16.253 1.00 92.38 88 LYS A N 1
ATOM 656 C CA . LYS A 1 88 ? 5.607 -9.386 14.982 1.00 92.38 88 LYS A CA 1
ATOM 657 C C . LYS A 1 88 ? 5.579 -10.912 15.145 1.00 92.38 88 LYS A C 1
ATOM 659 O O . LYS A 1 88 ? 6.456 -11.495 15.778 1.00 92.38 88 LYS A O 1
ATOM 664 N N . GLY A 1 89 ? 4.561 -11.538 14.566 1.00 90.44 89 GLY A N 1
ATOM 665 C CA . GLY A 1 89 ? 4.302 -12.974 14.535 1.00 90.44 89 GLY A CA 1
ATOM 666 C C . GLY A 1 89 ? 3.941 -13.603 15.884 1.00 90.44 89 GLY A C 1
ATOM 667 O O . GLY A 1 89 ? 3.875 -14.825 15.965 1.00 90.44 89 GLY A O 1
ATOM 668 N N . LYS A 1 90 ? 3.687 -12.803 16.933 1.00 90.19 90 LYS A N 1
ATOM 669 C CA . LYS A 1 90 ? 3.191 -13.303 18.232 1.00 90.19 90 LYS A CA 1
ATOM 670 C C . LYS A 1 90 ? 1.692 -13.616 18.218 1.00 90.19 90 LYS A C 1
ATOM 672 O O . LYS A 1 90 ? 1.250 -14.505 18.936 1.00 90.19 90 LYS A O 1
ATOM 677 N N . GLU A 1 91 ? 0.924 -12.882 17.417 1.00 90.56 91 GLU A N 1
ATOM 678 C CA . GLU A 1 91 ? -0.507 -13.101 17.200 1.00 90.56 91 GLU A CA 1
ATOM 679 C C . GLU A 1 91 ? -0.736 -13.660 15.791 1.00 90.56 91 GLU A C 1
ATOM 681 O O . GLU A 1 91 ? -0.124 -13.193 14.826 1.00 90.56 91 GLU A O 1
ATOM 686 N N . ASP A 1 92 ? -1.631 -14.643 15.659 1.00 93.00 92 ASP A N 1
ATOM 687 C CA . ASP A 1 92 ? -2.032 -15.149 14.349 1.00 93.00 92 ASP A CA 1
ATOM 688 C C . ASP A 1 92 ? -3.096 -14.239 13.718 1.00 93.00 92 ASP A C 1
ATOM 690 O O . ASP A 1 92 ? -4.261 -14.218 14.117 1.00 93.00 92 ASP A O 1
ATOM 694 N N . VAL A 1 93 ? -2.678 -13.484 12.703 1.00 94.31 93 VAL A N 1
ATOM 695 C CA . VAL A 1 93 ? -3.540 -12.580 11.929 1.00 94.31 93 VAL A CA 1
ATOM 696 C C . VAL A 1 93 ? -3.934 -13.157 10.564 1.00 94.31 93 VAL A C 1
ATOM 698 O O . VAL A 1 93 ? -4.464 -12.434 9.720 1.00 94.31 93 VAL A O 1
ATOM 701 N N . SER A 1 94 ? -3.723 -14.458 10.331 1.00 94.00 94 SER A N 1
ATOM 702 C CA . SER A 1 94 ? -4.001 -15.107 9.037 1.00 94.00 94 SER A CA 1
ATOM 703 C C . SER A 1 94 ? -5.474 -15.014 8.616 1.00 94.00 94 SER A C 1
ATOM 705 O O . SER A 1 94 ? -5.774 -14.915 7.429 1.00 94.00 94 SER A O 1
ATOM 707 N N . ASN A 1 95 ? -6.403 -14.985 9.578 1.00 94.88 95 ASN A N 1
ATOM 708 C CA . ASN A 1 95 ? -7.842 -14.846 9.312 1.00 94.88 95 ASN A CA 1
ATOM 709 C C . ASN A 1 95 ? -8.310 -13.382 9.225 1.00 94.88 95 ASN A C 1
ATOM 711 O O . ASN A 1 95 ? -9.420 -13.106 8.776 1.00 94.88 95 ASN A O 1
ATOM 715 N N . LYS A 1 96 ? -7.455 -12.425 9.600 1.00 95.12 96 LYS A N 1
ATOM 716 C CA . LYS A 1 96 ? -7.771 -10.995 9.651 1.00 95.12 96 LYS A CA 1
ATOM 717 C C . LYS A 1 96 ? -7.260 -10.311 8.387 1.00 95.12 96 LYS A C 1
ATOM 719 O O . LYS A 1 96 ? -6.132 -9.828 8.357 1.00 95.12 96 LYS A O 1
ATOM 724 N N . LYS A 1 97 ? -8.059 -10.334 7.319 1.00 94.50 97 LYS A N 1
ATOM 725 C CA . LYS A 1 97 ? -7.629 -9.953 5.959 1.00 94.50 97 LYS A CA 1
ATOM 726 C C . LYS A 1 97 ? -7.531 -8.448 5.713 1.00 94.50 97 LYS A C 1
ATOM 728 O O . LYS A 1 97 ? -6.830 -8.048 4.787 1.00 94.50 97 LYS A O 1
ATOM 733 N N . PHE A 1 98 ? -8.220 -7.627 6.500 1.00 95.00 98 PHE A N 1
ATOM 734 C CA . PHE A 1 98 ? -8.317 -6.188 6.256 1.00 95.00 98 PHE A CA 1
ATOM 735 C C . PHE A 1 98 ? -7.476 -5.388 7.238 1.00 95.00 98 PHE A C 1
ATOM 737 O O . PHE A 1 98 ? -7.428 -5.706 8.424 1.00 95.00 98 PHE A O 1
ATOM 744 N N . LEU A 1 99 ? -6.855 -4.312 6.761 1.00 93.94 99 LEU A N 1
ATOM 745 C CA . LEU A 1 99 ? -6.172 -3.344 7.608 1.00 93.94 99 LEU A CA 1
ATOM 746 C C . LEU A 1 99 ? -7.119 -2.198 7.976 1.00 93.94 99 LEU A C 1
ATOM 748 O O . LEU A 1 99 ? -7.489 -1.403 7.112 1.00 93.94 99 LEU A O 1
ATOM 752 N N . LEU A 1 100 ? -7.448 -2.064 9.257 1.00 91.94 100 LEU A N 1
ATOM 753 C CA . LEU A 1 100 ? -8.147 -0.895 9.784 1.00 91.94 100 LEU A CA 1
ATOM 754 C C . LEU A 1 100 ? -7.137 0.191 10.160 1.00 91.94 100 LEU A C 1
ATOM 756 O O . LEU A 1 100 ? -6.179 -0.083 10.887 1.00 91.94 100 LEU A O 1
ATOM 760 N N . ILE A 1 101 ? -7.368 1.417 9.688 1.00 87.56 101 ILE A N 1
ATOM 761 C CA . ILE A 1 101 ? -6.560 2.597 10.013 1.00 87.56 101 ILE A CA 1
ATOM 762 C C . ILE A 1 101 ? -7.441 3.549 10.823 1.00 87.56 101 ILE A C 1
ATOM 764 O O . ILE A 1 101 ? -8.292 4.225 10.255 1.00 87.56 101 ILE A O 1
ATOM 768 N N . THR A 1 102 ? -7.269 3.569 12.146 1.00 78.12 102 THR A N 1
ATOM 769 C CA . THR A 1 102 ? -8.225 4.225 13.055 1.00 78.12 102 THR A CA 1
ATOM 770 C C . THR A 1 102 ? -8.056 5.738 13.146 1.00 78.12 102 THR A C 1
ATOM 772 O O . THR A 1 102 ? -8.995 6.439 13.514 1.00 78.12 102 THR A O 1
ATOM 775 N N . THR A 1 103 ? -6.860 6.252 12.858 1.00 68.31 103 THR A N 1
ATOM 776 C CA . THR A 1 103 ? -6.572 7.685 12.949 1.00 68.31 103 THR A CA 1
ATOM 777 C C . THR A 1 103 ? -6.084 8.249 11.618 1.00 68.31 103 THR A C 1
ATOM 779 O O . THR A 1 103 ? -5.345 7.571 10.894 1.00 68.31 103 THR A O 1
ATOM 782 N N . PRO A 1 104 ? -6.439 9.506 11.287 1.00 63.59 104 PRO A N 1
ATOM 783 C CA . PRO A 1 104 ? -5.942 10.172 10.087 1.00 63.59 104 PRO A CA 1
ATOM 784 C C . PRO A 1 104 ? -4.412 10.316 10.108 1.00 63.59 104 PRO A C 1
ATOM 786 O O . PRO A 1 104 ? -3.775 10.220 9.057 1.00 63.59 104 PRO A O 1
ATOM 789 N N . GLU A 1 105 ? -3.786 10.427 11.290 1.00 62.12 105 GLU A N 1
ATOM 790 C CA . GLU A 1 105 ? -2.319 10.409 11.399 1.00 62.12 105 GLU A CA 1
ATOM 791 C C . GLU A 1 105 ? -1.709 9.049 11.022 1.00 62.12 105 GLU A C 1
ATOM 793 O O . GLU A 1 105 ? -0.515 8.958 10.739 1.00 62.12 105 GLU A O 1
ATOM 798 N N . GLY A 1 106 ? -2.511 7.982 10.970 1.00 58.53 106 GLY A N 1
ATOM 799 C CA . GLY A 1 106 ? -2.100 6.679 10.462 1.00 58.53 106 GLY A CA 1
ATOM 800 C C . GLY A 1 1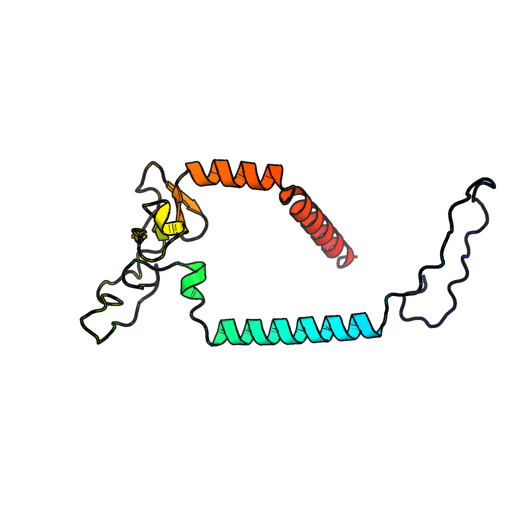06 ? -1.963 6.593 8.949 1.00 58.53 106 GLY A C 1
ATOM 801 O O . GLY A 1 106 ? -1.394 5.613 8.461 1.00 58.53 106 GLY A O 1
ATOM 802 N N . LEU A 1 107 ? -2.387 7.614 8.205 1.00 58.66 107 LEU A N 1
ATOM 803 C CA . LEU A 1 107 ? -2.064 7.740 6.785 1.00 58.66 107 LEU A CA 1
ATOM 804 C C . LEU A 1 107 ? -0.738 8.484 6.565 1.00 58.66 107 LEU A C 1
ATOM 806 O O . LEU A 1 107 ? -0.025 8.177 5.614 1.00 58.66 107 LEU A O 1
ATOM 810 N N . THR A 1 108 ? -0.378 9.421 7.448 1.00 57.06 108 THR A N 1
ATOM 811 C CA . THR A 1 108 ? 0.792 10.304 7.280 1.00 57.06 108 THR A CA 1
ATOM 812 C C . THR A 1 108 ? 2.013 9.892 8.101 1.00 57.06 108 THR A C 1
ATOM 814 O O . THR A 1 108 ? 3.139 10.184 7.706 1.00 57.06 108 THR A O 1
ATOM 817 N N . SER A 1 109 ? 1.831 9.184 9.219 1.00 57.06 109 SER A N 1
ATOM 818 C CA . SER A 1 109 ? 2.923 8.758 10.095 1.00 57.06 109 SER A CA 1
ATOM 819 C C . SER A 1 109 ? 2.800 7.285 10.499 1.00 57.06 109 SER A C 1
ATOM 821 O O . SER A 1 109 ? 1.836 6.878 11.158 1.00 57.06 109 SER A O 1
ATOM 823 N N . PRO A 1 110 ? 3.809 6.448 10.192 1.00 56.78 110 PRO A N 1
ATOM 824 C CA . PRO A 1 110 ? 3.906 5.076 10.687 1.00 56.78 110 PRO A CA 1
ATOM 825 C C . PRO A 1 110 ? 3.792 4.957 12.211 1.00 56.78 110 PRO A C 1
ATOM 827 O O . PRO A 1 110 ? 3.292 3.943 12.687 1.00 56.78 110 PRO A O 1
ATOM 830 N N . LYS A 1 111 ? 4.217 5.986 12.960 1.00 56.62 111 LYS A N 1
ATOM 831 C CA . LYS A 1 111 ? 4.354 5.956 14.425 1.00 56.62 111 LYS A CA 1
ATOM 832 C C . LYS A 1 111 ? 3.164 6.532 15.198 1.00 56.62 111 LYS A C 1
ATOM 834 O O . LYS A 1 111 ? 2.998 6.173 16.355 1.00 56.62 111 LYS A O 1
ATOM 839 N N . ALA A 1 112 ? 2.378 7.422 14.591 1.00 56.44 112 ALA A N 1
ATOM 840 C CA . ALA A 1 112 ? 1.243 8.073 15.260 1.00 56.44 112 ALA A CA 1
ATOM 841 C C . ALA A 1 112 ? -0.094 7.357 15.002 1.00 56.44 112 ALA A C 1
ATOM 843 O O . ALA A 1 112 ? -1.036 7.493 15.774 1.00 56.44 112 ALA A O 1
ATOM 844 N N . GLY A 1 113 ? -0.168 6.568 13.926 1.00 67.75 113 GLY A N 1
ATOM 845 C CA . GLY A 1 113 ? -1.366 5.830 13.551 1.00 67.75 113 GLY A CA 1
ATOM 846 C C . GLY A 1 113 ? -1.601 4.557 14.337 1.00 67.75 113 GLY A C 1
ATOM 847 O O . GLY A 1 113 ? -0.693 3.729 14.423 1.00 67.75 113 GLY A O 1
ATOM 848 N N . GLN A 1 114 ? -2.833 4.327 14.786 1.00 81.44 114 GLN A N 1
ATOM 849 C CA . GLN A 1 114 ? -3.258 2.988 15.184 1.00 81.44 114 GLN A CA 1
ATOM 850 C C . GLN A 1 114 ? -3.718 2.211 13.942 1.00 81.44 114 GLN A C 1
ATOM 852 O O . GLN A 1 114 ? -4.643 2.619 13.241 1.00 81.44 114 GLN A O 1
ATOM 857 N N . ARG A 1 115 ? -3.038 1.100 13.654 1.00 89.19 115 ARG A N 1
ATOM 858 C CA . ARG A 1 115 ? -3.338 0.168 12.569 1.00 89.19 115 ARG A CA 1
ATOM 859 C C . ARG A 1 115 ? -3.454 -1.235 13.139 1.00 89.19 115 ARG A C 1
ATOM 861 O O . ARG A 1 115 ? -2.559 -1.698 13.848 1.00 89.19 115 ARG A O 1
ATOM 868 N N . ARG A 1 116 ? -4.549 -1.915 12.824 1.00 91.75 116 ARG A N 1
ATOM 869 C CA . ARG A 1 116 ? -4.810 -3.282 13.292 1.00 91.75 116 ARG A CA 1
ATOM 870 C C . ARG A 1 116 ? -5.456 -4.109 12.194 1.00 91.75 116 ARG A C 1
ATOM 872 O O . ARG A 1 116 ? -6.249 -3.582 11.416 1.00 91.75 116 ARG A O 1
ATOM 879 N N . CYS A 1 117 ? -5.139 -5.397 12.149 1.00 94.31 117 CYS A N 1
ATOM 880 C CA . CYS A 1 117 ? -5.816 -6.317 11.245 1.00 94.31 117 CYS A CA 1
ATOM 881 C C . CYS A 1 117 ? -7.211 -6.660 11.788 1.00 94.31 117 CYS A C 1
ATOM 883 O O . CYS A 1 117 ? -7.382 -6.875 12.992 1.00 94.31 117 CYS A O 1
ATOM 885 N N . VAL A 1 118 ? -8.203 -6.726 10.904 1.00 94.56 118 VAL A N 1
ATOM 886 C CA . VAL A 1 118 ? -9.600 -7.068 11.206 1.00 94.56 118 VAL A CA 1
ATOM 887 C C . VAL A 1 118 ? -10.149 -8.072 10.190 1.00 94.56 118 VAL A C 1
ATOM 889 O O . VAL A 1 118 ? -9.640 -8.196 9.075 1.00 94.56 118 VAL A O 1
ATOM 892 N N . GLU A 1 119 ? -11.172 -8.828 10.588 1.00 94.12 119 GLU A N 1
ATOM 893 C CA . GLU A 1 119 ? -11.810 -9.844 9.734 1.00 94.12 119 GLU A CA 1
ATOM 894 C C . GLU A 1 119 ? -12.808 -9.242 8.743 1.00 94.12 119 GLU A C 1
ATOM 896 O O . GLU A 1 119 ? -12.882 -9.701 7.607 1.00 94.12 119 GLU A O 1
ATOM 901 N N . SER A 1 120 ? -13.527 -8.191 9.148 1.00 92.94 120 SER A N 1
ATOM 902 C CA . SER A 1 120 ? -14.427 -7.415 8.291 1.00 92.94 120 SER A CA 1
ATOM 903 C C . SER A 1 120 ? -14.363 -5.928 8.646 1.00 92.94 120 SER A C 1
ATOM 905 O O . SER A 1 120 ? -14.176 -5.572 9.811 1.00 92.94 120 SER A O 1
ATOM 907 N N . CYS A 1 121 ? -14.529 -5.070 7.635 1.00 91.75 121 CYS A N 1
ATOM 908 C CA . CYS A 1 121 ? -14.714 -3.629 7.816 1.00 91.75 121 CYS A CA 1
ATOM 909 C C . CYS A 1 121 ? -16.133 -3.278 8.293 1.00 91.75 121 CYS A C 1
ATOM 911 O O . CYS A 1 121 ? -16.310 -2.238 8.916 1.00 91.75 121 CYS A O 1
ATOM 913 N N . ASP A 1 122 ? -17.121 -4.149 8.057 1.00 89.38 122 ASP A N 1
ATOM 914 C CA . ASP A 1 122 ? -18.538 -3.897 8.375 1.00 89.38 122 ASP A CA 1
ATOM 915 C C . ASP A 1 122 ? -18.810 -3.840 9.883 1.00 89.38 122 ASP A C 1
ATOM 917 O O . ASP A 1 122 ? -19.832 -3.320 10.324 1.00 89.38 122 ASP A O 1
ATOM 921 N N . ALA A 1 123 ? -17.879 -4.364 10.685 1.00 86.44 123 ALA A N 1
ATOM 922 C CA . ALA A 1 123 ? -17.921 -4.251 12.136 1.00 86.44 123 ALA A CA 1
ATOM 923 C C . ALA A 1 123 ? -17.789 -2.795 12.621 1.00 86.44 123 ALA A C 1
ATOM 925 O O . ALA A 1 123 ? -18.135 -2.515 13.766 1.00 86.44 123 ALA A O 1
ATOM 926 N N . GLU A 1 124 ? -17.305 -1.877 11.773 1.00 82.44 124 GLU A N 1
ATOM 927 C CA . GLU A 1 124 ? -17.098 -0.472 12.116 1.00 82.44 124 GLU A CA 1
ATOM 928 C C . GLU A 1 124 ? -18.045 0.445 11.308 1.00 82.44 124 GLU A C 1
ATOM 930 O O . GLU A 1 124 ? -17.869 0.612 10.099 1.00 82.44 124 GLU A O 1
ATOM 935 N N . PRO A 1 125 ? -19.037 1.107 11.941 1.00 82.06 125 PRO A N 1
ATOM 936 C CA . PRO A 1 125 ? -20.166 1.743 11.240 1.00 82.06 125 PRO A CA 1
ATOM 937 C C . PRO A 1 125 ? -19.792 2.925 10.320 1.00 82.06 125 PRO A C 1
ATOM 939 O O . PRO A 1 125 ? -20.532 3.249 9.383 1.00 82.06 125 PRO A O 1
ATOM 942 N N . ASN A 1 126 ? -18.629 3.546 10.541 1.00 86.38 126 ASN A N 1
ATOM 943 C CA . ASN A 1 126 ? -18.131 4.701 9.779 1.00 86.38 126 ASN A CA 1
ATOM 944 C C . ASN A 1 126 ? -17.004 4.358 8.800 1.00 86.38 126 ASN A C 1
ATOM 946 O O . ASN A 1 126 ? -16.378 5.260 8.241 1.00 86.38 126 ASN A O 1
ATOM 950 N N . TYR A 1 127 ? -16.744 3.070 8.592 1.00 88.75 127 TYR A N 1
ATOM 951 C CA . TYR A 1 127 ? -15.720 2.611 7.673 1.00 88.75 127 TYR A CA 1
ATOM 952 C C . TYR A 1 127 ? -16.349 1.954 6.450 1.00 88.75 127 TYR A C 1
ATOM 954 O O . TYR A 1 127 ? -17.450 1.410 6.486 1.00 88.75 127 TYR A O 1
ATOM 962 N N . THR A 1 128 ? -15.631 2.056 5.347 1.00 89.50 128 THR A N 1
ATOM 963 C CA . THR A 1 128 ? -15.915 1.412 4.072 1.00 89.50 128 THR A CA 1
ATOM 964 C C . THR A 1 128 ? -14.688 0.616 3.660 1.00 89.50 128 THR A C 1
ATOM 966 O O . THR A 1 128 ? -13.561 0.874 4.107 1.00 89.50 128 THR A O 1
ATOM 969 N N . ARG A 1 129 ? -14.905 -0.404 2.840 1.00 89.12 129 ARG A N 1
ATOM 970 C CA . ARG A 1 129 ? -13.835 -1.264 2.363 1.00 89.12 129 ARG A CA 1
ATOM 971 C C . ARG A 1 129 ? -13.290 -0.715 1.048 1.00 89.12 129 ARG A C 1
ATOM 973 O O . ARG A 1 129 ? -13.974 -0.740 0.035 1.00 89.12 129 ARG A O 1
ATOM 980 N N . PHE A 1 130 ? -11.997 -0.405 1.037 1.00 87.19 130 PHE A N 1
ATOM 981 C CA . PHE A 1 130 ? -11.243 -0.128 -0.180 1.00 87.19 130 PHE A CA 1
ATOM 982 C C . PHE A 1 130 ? -10.057 -1.094 -0.296 1.00 87.19 130 PHE A C 1
ATOM 984 O O . PHE A 1 130 ? -9.123 -1.069 0.509 1.00 87.19 130 PHE A O 1
ATOM 991 N N . LEU A 1 131 ? -10.091 -1.984 -1.295 1.00 88.44 131 LEU A N 1
ATOM 992 C CA . LEU A 1 131 ? -9.140 -3.096 -1.454 1.00 88.44 131 LEU A CA 1
ATOM 993 C C . LEU A 1 131 ? -9.075 -3.982 -0.194 1.00 88.44 131 LEU A C 1
ATOM 995 O O . LEU A 1 131 ? -10.094 -4.550 0.197 1.00 88.44 131 LEU A O 1
ATOM 999 N N . ASN A 1 132 ? -7.901 -4.126 0.427 1.00 92.50 132 ASN A N 1
ATOM 1000 C CA . ASN A 1 132 ? -7.711 -4.841 1.693 1.00 92.50 132 ASN A CA 1
ATOM 1001 C C . ASN A 1 132 ? -7.598 -3.875 2.887 1.00 92.50 132 ASN A C 1
ATOM 1003 O O . ASN A 1 132 ? -6.953 -4.185 3.887 1.00 92.50 132 ASN A O 1
ATOM 1007 N N . ARG A 1 133 ? -8.177 -2.674 2.787 1.00 91.56 133 ARG A N 1
ATOM 1008 C CA . ARG A 1 133 ? -8.105 -1.635 3.820 1.00 91.56 133 ARG A CA 1
ATOM 1009 C C . ARG A 1 133 ? -9.505 -1.150 4.174 1.00 91.56 133 ARG A C 1
ATOM 1011 O O . ARG A 1 133 ? -10.360 -1.021 3.304 1.00 91.56 133 ARG A O 1
ATOM 1018 N N . CYS A 1 134 ? -9.716 -0.868 5.451 1.00 91.50 134 CYS A N 1
ATOM 1019 C CA . CYS A 1 134 ? -10.911 -0.199 5.934 1.00 91.50 134 CYS A CA 1
ATOM 1020 C C . CYS A 1 134 ? -10.578 1.285 6.083 1.00 91.50 134 CYS A C 1
ATOM 1022 O O . CYS A 1 134 ? -9.715 1.649 6.889 1.00 91.50 134 CYS A O 1
ATOM 1024 N N . LEU A 1 135 ? -11.238 2.127 5.292 1.00 87.62 135 LEU A N 1
ATOM 1025 C CA . LEU A 1 135 ? -11.054 3.575 5.297 1.00 87.62 135 LEU A CA 1
ATOM 1026 C C . LEU A 1 135 ? -12.293 4.260 5.877 1.00 87.62 135 LEU A C 1
ATOM 1028 O O . LEU A 1 135 ? -13.391 3.723 5.745 1.00 87.62 135 LEU A O 1
ATOM 1032 N N . PRO A 1 136 ? -12.152 5.427 6.519 1.00 86.56 136 PRO A N 1
ATOM 1033 C CA . PRO A 1 136 ? -13.305 6.224 6.914 1.00 86.56 136 PRO A CA 1
ATOM 1034 C C . PRO A 1 136 ? -14.122 6.620 5.679 1.00 86.56 136 PRO A C 1
ATOM 1036 O O . PRO A 1 136 ? -13.540 7.023 4.671 1.00 86.56 136 PRO A O 1
ATOM 1039 N N . LYS A 1 137 ? -15.455 6.564 5.761 1.00 84.88 137 LYS A N 1
ATOM 1040 C CA . LYS A 1 137 ? -16.358 6.947 4.654 1.00 84.88 137 LYS A CA 1
ATOM 1041 C C . LYS A 1 137 ? -16.117 8.376 4.145 1.00 84.88 137 LYS A C 1
ATOM 1043 O O . LYS A 1 137 ? -16.151 8.607 2.946 1.00 84.88 137 LYS A O 1
ATOM 1048 N N . GLU A 1 138 ? -15.728 9.296 5.031 1.00 79.81 138 GLU A N 1
ATOM 1049 C CA . GLU A 1 138 ? -15.344 10.677 4.678 1.00 79.81 138 GLU A CA 1
ATOM 1050 C C . GLU A 1 138 ? -14.210 10.768 3.636 1.00 79.81 138 GLU A C 1
ATOM 1052 O O . GLU A 1 138 ? -14.017 11.807 3.001 1.00 79.81 138 GLU A O 1
ATOM 1057 N N . PHE A 1 139 ? -13.400 9.713 3.495 1.00 75.94 139 PHE A N 1
ATOM 1058 C CA . PHE A 1 139 ? -12.317 9.668 2.520 1.00 75.94 139 PHE A CA 1
ATOM 1059 C C . PHE A 1 139 ? -12.805 9.303 1.115 1.00 75.94 139 PHE A C 1
ATOM 1061 O O . PHE A 1 139 ? -12.231 9.812 0.157 1.00 75.94 139 PHE A O 1
ATOM 1068 N N . GLU A 1 140 ? -13.857 8.488 0.976 1.00 72.50 140 GLU A N 1
ATOM 1069 C CA . GLU A 1 140 ? -14.457 8.189 -0.335 1.00 72.50 140 GLU A CA 1
ATOM 1070 C C . GLU A 1 140 ? -15.033 9.460 -0.964 1.00 72.50 140 GLU A C 1
ATOM 1072 O O . GLU A 1 140 ? -14.646 9.810 -2.077 1.00 72.50 140 GLU A O 1
ATOM 1077 N N . ASP A 1 141 ? -15.803 10.243 -0.200 1.00 75.25 141 ASP A N 1
ATOM 1078 C CA . ASP A 1 141 ? -16.355 11.521 -0.675 1.00 75.25 141 ASP A CA 1
ATOM 1079 C C . ASP A 1 141 ? -15.250 12.484 -1.153 1.00 75.25 141 ASP A C 1
ATOM 1081 O O . ASP A 1 141 ? -15.381 13.199 -2.154 1.00 75.25 141 ASP A O 1
ATOM 1085 N N . LYS A 1 142 ? -14.113 12.501 -0.444 1.00 80.06 142 LYS A N 1
ATOM 1086 C CA . LYS A 1 142 ? -12.952 13.318 -0.819 1.00 80.06 142 LYS A CA 1
ATOM 1087 C C . LYS A 1 142 ? -12.225 12.774 -2.043 1.00 80.06 142 LYS A C 1
ATOM 1089 O O . LYS A 1 142 ? -11.818 13.589 -2.872 1.00 80.06 142 LYS A O 1
ATOM 1094 N N . LEU A 1 143 ? -12.052 11.458 -2.162 1.00 76.19 143 LEU A N 1
ATOM 1095 C CA . LEU A 1 143 ? -11.450 10.822 -3.333 1.00 76.19 143 LEU A CA 1
ATOM 1096 C C . LEU A 1 143 ? -12.266 11.130 -4.585 1.00 76.19 143 LEU A C 1
ATOM 1098 O O . LEU A 1 143 ? -11.695 11.621 -5.554 1.00 76.19 143 LEU A O 1
ATOM 1102 N N . ASP A 1 144 ? -13.584 10.957 -4.540 1.00 75.38 144 ASP A N 1
ATOM 1103 C CA . ASP A 1 144 ? -14.470 11.261 -5.667 1.00 75.38 144 ASP A CA 1
ATOM 1104 C C . ASP A 1 144 ? -14.389 12.740 -6.057 1.00 75.38 144 ASP A C 1
ATOM 1106 O O . ASP A 1 144 ? -14.254 13.087 -7.233 1.00 75.38 144 ASP A O 1
ATOM 1110 N N . SER A 1 145 ? -14.369 13.642 -5.069 1.00 79.00 145 SER A N 1
ATOM 1111 C CA . SER A 1 145 ? -14.170 15.073 -5.329 1.00 79.00 145 SER A CA 1
ATOM 1112 C C . SER A 1 145 ? -12.806 15.376 -5.971 1.00 79.00 145 SER A C 1
ATOM 1114 O O . SER A 1 145 ? -12.698 16.263 -6.822 1.00 79.00 145 SER A O 1
ATOM 1116 N N . PHE A 1 146 ? -11.759 14.641 -5.584 1.00 79.88 146 PHE A N 1
ATOM 1117 C CA . PHE A 1 146 ? -10.409 14.794 -6.113 1.00 79.88 146 PHE A CA 1
ATOM 1118 C C . PHE A 1 146 ? -10.311 14.262 -7.544 1.00 79.88 146 PHE A C 1
ATOM 1120 O O . PHE A 1 146 ? -9.767 14.952 -8.406 1.00 79.88 146 PHE A O 1
ATOM 1127 N N . PHE A 1 147 ? -10.872 13.086 -7.828 1.00 78.19 147 PHE A N 1
ATOM 1128 C CA . PHE A 1 147 ? -10.907 12.508 -9.172 1.00 78.19 147 PHE A CA 1
ATOM 1129 C C . PHE A 1 147 ? -11.707 13.381 -10.145 1.00 78.19 147 PHE A C 1
ATOM 1131 O O . PHE A 1 147 ? -11.220 13.656 -11.243 1.00 78.19 147 PHE A O 1
ATOM 1138 N N . ASN A 1 148 ? -12.850 13.918 -9.706 1.00 79.50 148 ASN A N 1
ATOM 1139 C CA . ASN A 1 148 ? -13.643 14.863 -10.494 1.00 79.50 148 ASN A CA 1
ATOM 1140 C C . ASN A 1 148 ? -12.886 16.169 -10.777 1.00 79.50 148 ASN A C 1
ATOM 1142 O O . ASN A 1 148 ? -12.918 16.680 -11.892 1.00 79.50 148 ASN A O 1
ATOM 1146 N N . ARG A 1 149 ? -12.168 16.721 -9.788 1.00 80.50 149 ARG A N 1
ATOM 1147 C CA . ARG A 1 149 ? -11.400 17.968 -9.970 1.00 80.50 149 ARG A CA 1
ATOM 1148 C C . ARG A 1 149 ? -10.152 17.806 -10.824 1.00 80.50 149 ARG A C 1
ATOM 1150 O O . ARG A 1 149 ? -9.751 18.753 -11.492 1.00 80.50 149 ARG A O 1
ATOM 1157 N N . THR A 1 150 ? -9.497 16.654 -10.745 1.00 78.69 150 THR A N 1
ATOM 1158 C CA . THR A 1 150 ? -8.238 16.408 -11.458 1.00 78.69 150 THR A CA 1
ATOM 1159 C C . THR A 1 150 ? -8.451 15.929 -12.891 1.00 78.69 150 THR A C 1
ATOM 1161 O O . THR A 1 150 ? -7.474 15.822 -13.626 1.00 78.69 150 THR A O 1
ATOM 1164 N N . GLY A 1 151 ? -9.697 15.638 -13.296 1.00 76.25 151 GLY A N 1
ATOM 1165 C CA . GLY A 1 151 ? -10.016 15.117 -14.632 1.00 76.25 151 GLY A CA 1
ATOM 1166 C C . GLY A 1 151 ? -9.418 13.731 -14.895 1.00 76.25 151 GLY A C 1
ATOM 1167 O O . GLY A 1 151 ? -9.419 13.242 -16.019 1.00 76.25 151 GLY A O 1
ATOM 1168 N N . VAL A 1 152 ? -8.893 13.072 -13.859 1.00 81.94 152 VAL A N 1
ATOM 1169 C CA . VAL A 1 152 ? -8.221 11.774 -13.968 1.00 81.94 152 VAL A CA 1
ATOM 1170 C C . VAL A 1 152 ? -9.197 10.693 -14.443 1.00 81.94 152 VAL A C 1
ATOM 1172 O O . VAL A 1 152 ? -8.802 9.792 -15.179 1.00 81.94 152 VAL A O 1
ATOM 1175 N N . GLN A 1 153 ? -10.480 10.817 -14.095 1.00 77.75 153 GLN A N 1
ATOM 1176 C CA . GLN A 1 153 ? -11.529 9.930 -14.594 1.00 77.75 153 GLN A CA 1
ATOM 1177 C C . GLN A 1 153 ? -11.687 10.008 -16.120 1.00 77.75 153 GLN A C 1
ATOM 1179 O O . GLN A 1 153 ? -11.819 8.971 -16.764 1.00 77.75 153 GLN A O 1
ATOM 1184 N N . GLU A 1 154 ? -11.599 11.204 -16.710 1.00 78.56 154 GLU A N 1
ATOM 1185 C CA . GLU A 1 154 ? -11.679 11.383 -18.167 1.00 78.56 154 GLU A CA 1
ATOM 1186 C C . GLU A 1 154 ? -10.498 10.705 -18.873 1.00 78.56 154 GLU A C 1
ATOM 1188 O O . GLU A 1 154 ? -10.660 10.104 -19.934 1.00 78.56 154 GLU A O 1
ATOM 1193 N N . TYR A 1 155 ? -9.313 10.746 -18.256 1.00 75.31 155 TYR A N 1
ATOM 1194 C CA . TYR A 1 155 ? -8.128 10.072 -18.781 1.00 75.31 155 TYR A CA 1
ATOM 1195 C C . TYR A 1 155 ? -8.277 8.546 -18.762 1.00 75.31 155 TYR A C 1
ATOM 1197 O O . TYR A 1 155 ? -7.973 7.884 -19.755 1.00 75.31 155 TYR A O 1
ATOM 1205 N N . PHE A 1 156 ? -8.770 7.983 -17.653 1.00 77.25 156 PHE A N 1
ATOM 1206 C CA . PHE A 1 156 ? -9.022 6.544 -17.558 1.00 77.25 156 PHE A CA 1
ATOM 1207 C C . PHE A 1 156 ? -10.096 6.091 -18.548 1.00 77.25 156 PHE A C 1
ATOM 1209 O O . PHE A 1 156 ? -9.899 5.099 -19.247 1.00 77.25 156 PHE A O 1
ATOM 1216 N N . GLN A 1 157 ? -11.165 6.871 -18.701 1.00 77.56 157 GLN A N 1
ATOM 1217 C CA . GLN A 1 157 ? -12.221 6.576 -19.662 1.00 77.56 157 GLN A CA 1
ATOM 1218 C C . GLN A 1 157 ? -11.707 6.595 -21.111 1.00 77.56 157 GLN A C 1
ATOM 1220 O O . GLN A 1 157 ? -11.985 5.674 -21.874 1.00 77.56 157 GLN A O 1
ATOM 1225 N N . ALA A 1 158 ? -10.863 7.567 -21.470 1.00 70.81 158 ALA A N 1
ATOM 1226 C CA . ALA A 1 158 ? -10.210 7.594 -22.778 1.00 70.81 158 ALA A CA 1
ATOM 1227 C C . ALA A 1 158 ? -9.282 6.384 -23.007 1.00 70.81 158 ALA A C 1
ATOM 1229 O O . ALA A 1 158 ? -9.184 5.876 -24.127 1.00 70.81 158 ALA A O 1
ATOM 1230 N N . SER A 1 159 ? -8.596 5.906 -21.961 1.00 72.81 159 SER A N 1
ATOM 1231 C CA . SER A 1 159 ? -7.751 4.711 -22.055 1.00 72.81 159 SER A CA 1
ATOM 1232 C C . SER A 1 159 ? -8.557 3.416 -22.205 1.00 72.81 159 SER A C 1
ATOM 1234 O O . SER A 1 159 ? -8.157 2.548 -22.982 1.00 72.81 159 SER A O 1
ATOM 1236 N N . ASP A 1 160 ? -9.713 3.313 -21.545 1.00 76.69 160 ASP A N 1
ATOM 1237 C CA . ASP A 1 160 ? -10.627 2.177 -21.685 1.00 76.69 160 ASP A CA 1
ATOM 1238 C C . ASP A 1 160 ? -11.254 2.132 -23.086 1.00 76.69 160 ASP A C 1
ATOM 1240 O O . ASP A 1 160 ? -11.314 1.065 -23.704 1.00 76.69 160 ASP A O 1
ATOM 1244 N N . ASP A 1 161 ? -11.636 3.287 -23.639 1.00 73.56 161 ASP A N 1
ATOM 1245 C CA . ASP A 1 161 ? -12.159 3.395 -25.007 1.00 73.56 161 ASP A CA 1
ATOM 1246 C C . ASP A 1 161 ? -11.106 2.996 -26.059 1.00 73.56 161 ASP A C 1
ATOM 1248 O O . ASP A 1 161 ? -11.414 2.289 -27.026 1.00 73.56 161 ASP A O 1
ATOM 1252 N N . LEU A 1 162 ? -9.838 3.374 -25.851 1.00 64.00 162 LEU A N 1
ATOM 1253 C CA . LEU A 1 162 ? -8.713 2.922 -26.679 1.00 64.00 162 LEU A CA 1
ATOM 1254 C C . LEU A 1 162 ? -8.461 1.412 -26.543 1.00 64.00 162 LEU A C 1
ATOM 1256 O O . LEU A 1 162 ? -8.196 0.742 -27.545 1.00 64.00 162 LEU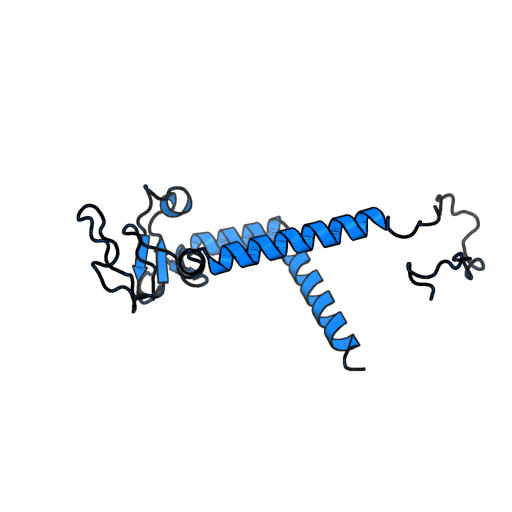 A O 1
ATOM 1260 N N . GLY A 1 163 ? -8.575 0.861 -25.332 1.00 64.94 163 GLY A N 1
ATO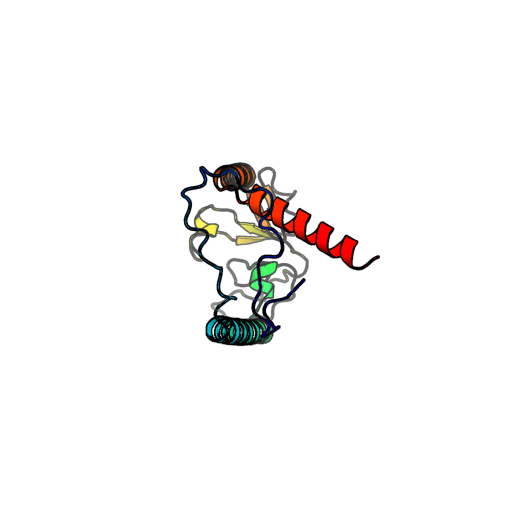M 1261 C CA . GLY A 1 163 ? -8.460 -0.576 -25.076 1.00 64.94 163 GLY A CA 1
ATOM 1262 C C . GLY A 1 163 ? -9.551 -1.392 -25.776 1.00 64.94 163 GLY A C 1
ATOM 1263 O O . GLY A 1 163 ? -9.255 -2.401 -26.420 1.00 64.94 163 GLY A O 1
ATOM 1264 N N . GLN A 1 164 ? -10.804 -0.926 -25.737 1.00 62.59 164 GLN A N 1
ATOM 1265 C CA . GLN A 1 164 ? -11.918 -1.554 -26.460 1.00 62.59 164 GLN A CA 1
ATOM 1266 C C . GLN A 1 164 ? -11.788 -1.421 -27.984 1.00 62.59 164 GLN A C 1
ATOM 1268 O O . GLN A 1 164 ? -12.172 -2.336 -28.717 1.00 62.59 164 GLN A O 1
ATOM 1273 N N . GLY A 1 165 ? -11.229 -0.310 -28.472 1.00 56.88 165 GLY A N 1
ATOM 1274 C CA . GLY A 1 165 ? -10.917 -0.120 -29.890 1.00 56.88 165 GLY A CA 1
ATOM 1275 C C . GLY A 1 165 ? -9.846 -1.088 -30.401 1.00 56.88 165 GLY A C 1
ATOM 1276 O O . GLY A 1 165 ? -9.981 -1.621 -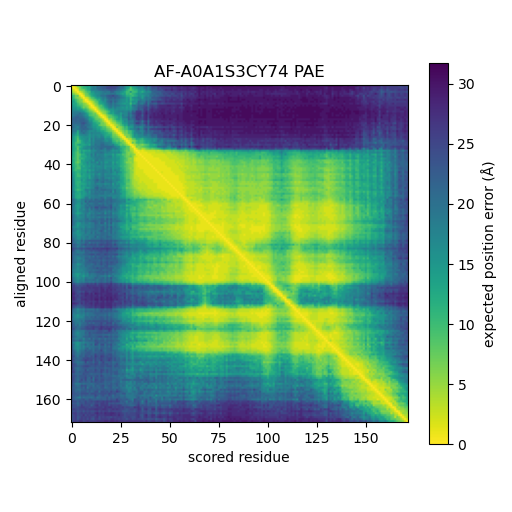31.501 1.00 56.88 165 GLY A O 1
ATOM 1277 N N . PHE A 1 166 ? -8.822 -1.371 -29.590 1.00 47.12 166 PHE A N 1
ATOM 1278 C CA . PHE A 1 166 ? -7.776 -2.341 -29.925 1.00 47.12 166 PHE A CA 1
ATOM 1279 C C . PHE A 1 166 ? -8.290 -3.791 -29.902 1.00 47.12 166 PHE A C 1
ATOM 1281 O O . PHE A 1 166 ? -7.936 -4.574 -30.778 1.00 47.12 166 PHE A O 1
ATOM 1288 N N . GLY A 1 167 ? -9.182 -4.135 -28.963 1.00 51.47 167 GLY A N 1
ATOM 1289 C CA . GLY A 1 167 ? -9.827 -5.455 -28.913 1.00 51.47 167 GLY A CA 1
ATOM 1290 C C . GLY A 1 167 ? -10.647 -5.773 -30.170 1.00 51.47 167 GLY A C 1
ATOM 1291 O O . GLY A 1 167 ? -10.493 -6.842 -30.748 1.00 51.47 167 GLY A O 1
ATOM 1292 N N . ARG A 1 168 ? -11.438 -4.814 -30.674 1.00 52.53 168 ARG A N 1
ATOM 1293 C CA . ARG A 1 168 ? -12.230 -5.006 -31.908 1.00 52.53 168 ARG A CA 1
ATOM 1294 C C . ARG A 1 168 ? -11.397 -5.082 -33.191 1.00 52.53 168 ARG A C 1
ATOM 1296 O O . ARG A 1 168 ? -11.908 -5.554 -34.198 1.00 52.53 168 ARG A O 1
ATOM 1303 N N . ALA A 1 169 ? -10.150 -4.611 -33.180 1.00 50.41 169 ALA A N 1
ATOM 1304 C CA . ALA A 1 169 ? -9.267 -4.648 -34.348 1.00 50.41 169 ALA A CA 1
ATOM 1305 C C . ALA A 1 169 ? -8.521 -5.988 -34.514 1.00 50.41 169 ALA A C 1
ATOM 1307 O O . ALA A 1 169 ? -7.868 -6.184 -35.534 1.00 50.41 169 ALA A O 1
ATOM 1308 N N . MET A 1 170 ? -8.599 -6.890 -33.528 1.00 49.38 170 MET A N 1
ATOM 1309 C CA . MET A 1 170 ? -7.960 -8.217 -33.555 1.00 49.38 170 MET A CA 1
ATOM 1310 C C . MET A 1 170 ? -8.944 -9.371 -33.820 1.00 49.38 170 MET A C 1
ATOM 1312 O O . MET A 1 170 ? -8.497 -10.489 -34.058 1.00 49.38 170 MET A O 1
ATOM 1316 N N . ASP A 1 171 ? -10.253 -9.097 -33.824 1.00 49.22 171 ASP A N 1
ATOM 1317 C CA . ASP A 1 171 ? -11.324 -10.068 -34.108 1.00 49.22 171 ASP A CA 1
ATOM 1318 C C . ASP A 1 171 ? -11.875 -9.962 -35.554 1.00 49.22 171 ASP A C 1
ATOM 1320 O O . ASP A 1 171 ? -12.953 -10.486 -35.847 1.00 49.22 171 ASP A O 1
ATO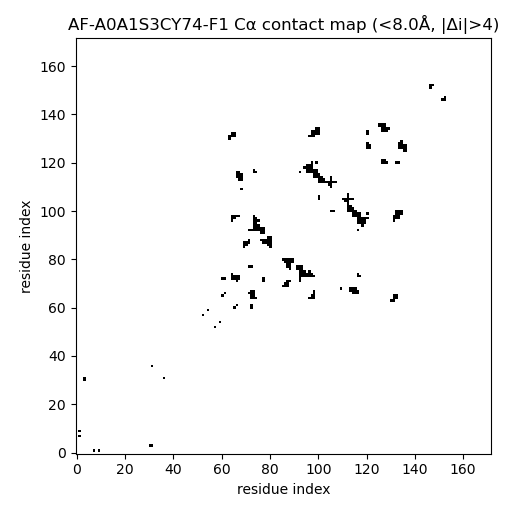M 1324 N N . GLY A 1 172 ? -11.168 -9.263 -36.454 1.00 39.84 172 GLY A N 1
ATOM 1325 C CA . GLY A 1 172 ? -11.562 -9.024 -37.853 1.00 39.84 172 GLY A CA 1
ATOM 1326 C C . GLY A 1 172 ? -10.569 -9.563 -38.870 1.00 39.84 172 GLY A C 1
ATOM 1327 O O . GLY A 1 172 ? -9.357 -9.312 -38.688 1.00 39.84 172 GLY A O 1
#